Protein AF-A0AAU9PIZ3-F1 (afdb_monomer)

Structure (mmCIF, N/CA/C/O backbone):
data_AF-A0AAU9PIZ3-F1
#
_entry.id   AF-A0AAU9PIZ3-F1
#
loop_
_atom_site.group_PDB
_atom_site.id
_atom_site.type_symbol
_atom_site.label_atom_id
_atom_site.label_alt_id
_atom_site.label_comp_id
_atom_site.label_asym_id
_atom_site.label_entity_id
_atom_site.label_seq_id
_atom_site.pdbx_PDB_ins_code
_atom_site.Cartn_x
_atom_site.Cartn_y
_atom_site.Cartn_z
_atom_site.occupancy
_atom_site.B_iso_or_equiv
_atom_site.auth_seq_id
_atom_site.auth_comp_id
_atom_site.auth_asym_id
_atom_site.auth_atom_id
_atom_site.pdbx_PDB_model_num
ATOM 1 N N . MET A 1 1 ? 7.381 0.388 -14.724 1.00 92.25 1 MET A N 1
ATOM 2 C CA . MET A 1 1 ? 7.780 0.545 -13.305 1.00 92.25 1 MET A CA 1
ATOM 3 C C . MET A 1 1 ? 6.612 0.661 -12.328 1.00 92.25 1 MET A C 1
ATOM 5 O O . MET A 1 1 ? 6.721 0.088 -11.252 1.00 92.25 1 MET A O 1
ATOM 9 N N . MET A 1 2 ? 5.486 1.307 -12.677 1.00 90.25 2 MET A N 1
ATOM 10 C CA . MET A 1 2 ? 4.315 1.421 -11.779 1.00 90.25 2 MET A CA 1
ATOM 11 C C . MET A 1 2 ? 3.819 0.083 -11.201 1.00 90.25 2 MET A C 1
ATOM 13 O O . MET A 1 2 ? 3.435 0.040 -10.039 1.00 90.25 2 MET A O 1
ATOM 17 N N . GLY A 1 3 ? 3.897 -1.010 -11.970 1.00 87.44 3 GLY A N 1
ATOM 18 C CA . GLY A 1 3 ? 3.557 -2.354 -11.491 1.00 87.44 3 GLY A CA 1
ATOM 19 C C . GLY A 1 3 ? 4.343 -2.791 -10.251 1.00 87.44 3 GLY A C 1
ATOM 20 O O . GLY A 1 3 ? 3.759 -3.205 -9.257 1.00 87.44 3 GLY A O 1
ATOM 21 N N . VAL A 1 4 ? 5.670 -2.640 -10.276 1.00 88.50 4 VAL A N 1
ATOM 22 C CA . VAL A 1 4 ? 6.558 -3.094 -9.190 1.00 88.50 4 VAL A CA 1
ATOM 23 C C . VAL A 1 4 ? 6.389 -2.236 -7.939 1.00 88.50 4 VAL A C 1
ATOM 25 O O . VAL A 1 4 ? 6.161 -2.771 -6.856 1.00 88.50 4 VAL A O 1
ATOM 28 N N . ALA A 1 5 ? 6.441 -0.907 -8.093 1.00 88.62 5 ALA A N 1
ATOM 29 C CA . ALA A 1 5 ? 6.203 0.026 -6.989 1.00 88.62 5 ALA A CA 1
ATOM 30 C C . ALA A 1 5 ? 4.830 -0.217 -6.349 1.00 88.62 5 ALA A C 1
ATOM 32 O O . ALA A 1 5 ? 4.670 -0.165 -5.133 1.00 88.62 5 ALA A O 1
ATOM 33 N N . GLY A 1 6 ? 3.859 -0.553 -7.190 1.00 87.50 6 GLY A N 1
ATOM 34 C CA . GLY A 1 6 ? 2.531 -0.938 -6.791 1.00 87.50 6 GLY A CA 1
ATOM 35 C C . GLY A 1 6 ? 2.457 -2.182 -5.922 1.00 87.50 6 GLY A C 1
ATOM 36 O O . GLY A 1 6 ? 1.896 -2.121 -4.838 1.00 87.50 6 GLY A O 1
ATOM 37 N N . VAL A 1 7 ? 3.026 -3.303 -6.368 1.00 90.69 7 VAL A N 1
ATOM 38 C CA . VAL A 1 7 ? 2.988 -4.567 -5.610 1.00 90.69 7 VAL A CA 1
ATOM 39 C C . VAL A 1 7 ? 3.678 -4.419 -4.252 1.00 90.69 7 VAL A C 1
ATOM 41 O O . VAL A 1 7 ? 3.136 -4.860 -3.241 1.00 90.69 7 VAL A O 1
ATOM 44 N N . LEU A 1 8 ? 4.828 -3.740 -4.209 1.00 94.00 8 LEU A N 1
ATOM 45 C CA . LEU A 1 8 ? 5.525 -3.454 -2.952 1.00 94.00 8 LEU A CA 1
ATOM 46 C C . LEU A 1 8 ? 4.702 -2.529 -2.044 1.00 94.00 8 LEU A C 1
ATOM 48 O O . LEU A 1 8 ? 4.590 -2.782 -0.847 1.00 94.00 8 LEU A O 1
ATOM 52 N N . GLY A 1 9 ? 4.074 -1.495 -2.611 1.00 92.12 9 GLY A N 1
ATOM 53 C CA . GLY A 1 9 ? 3.185 -0.596 -1.875 1.00 92.12 9 GLY A CA 1
ATOM 54 C C . GLY A 1 9 ? 1.951 -1.301 -1.306 1.00 92.12 9 GLY A C 1
ATOM 55 O O . GLY A 1 9 ? 1.549 -1.015 -0.184 1.00 92.12 9 GLY A O 1
ATOM 56 N N . VAL A 1 10 ? 1.375 -2.258 -2.035 1.00 92.44 10 VAL A N 1
ATOM 57 C CA . VAL A 1 10 ? 0.245 -3.080 -1.571 1.00 92.44 10 VAL A CA 1
ATOM 58 C C . VAL A 1 10 ? 0.650 -3.952 -0.390 1.00 92.44 10 VAL A C 1
ATOM 60 O O . VAL A 1 10 ? -0.054 -3.966 0.617 1.00 92.44 10 VAL A O 1
ATOM 63 N N . ALA A 1 11 ? 1.781 -4.655 -0.498 1.00 94.25 11 ALA A N 1
ATOM 64 C CA . ALA A 1 11 ? 2.292 -5.486 0.588 1.00 94.25 11 ALA A CA 1
ATOM 65 C C . ALA A 1 11 ? 2.523 -4.652 1.857 1.00 94.25 11 ALA A C 1
ATOM 67 O O . ALA A 1 11 ? 2.071 -5.031 2.934 1.00 94.25 11 ALA A O 1
ATOM 68 N N . LEU A 1 12 ? 3.130 -3.472 1.702 1.00 94.38 12 LEU A N 1
ATOM 69 C CA . LEU A 1 12 ? 3.347 -2.529 2.795 1.00 94.38 12 LEU A CA 1
ATOM 70 C C . LEU A 1 12 ? 2.029 -2.051 3.428 1.00 94.38 12 LEU A C 1
ATOM 72 O O . LEU A 1 12 ? 1.920 -2.001 4.648 1.00 94.38 12 LEU A O 1
ATOM 76 N N . LEU A 1 13 ? 1.022 -1.705 2.619 1.00 93.62 13 LEU A N 1
ATOM 77 C CA . LEU A 1 13 ? -0.276 -1.242 3.120 1.00 93.62 13 LEU A CA 1
ATOM 78 C C . LEU A 1 13 ? -1.024 -2.326 3.899 1.00 93.62 13 LEU A C 1
ATOM 80 O O . LEU A 1 13 ? -1.638 -2.010 4.917 1.00 93.62 13 LEU A O 1
ATOM 84 N N . PHE A 1 14 ? -0.983 -3.580 3.441 1.00 94.00 14 PHE A N 1
ATOM 85 C CA . PHE A 1 14 ? -1.618 -4.691 4.151 1.00 94.00 14 PHE A CA 1
ATOM 86 C C . PHE A 1 14 ? -0.946 -4.974 5.491 1.00 94.00 14 PHE A C 1
ATOM 88 O O . PHE A 1 14 ? -1.644 -5.088 6.497 1.00 94.00 14 PHE A O 1
ATOM 95 N N . ASP A 1 15 ? 0.385 -5.032 5.504 1.00 96.50 15 ASP A N 1
ATOM 96 C CA . ASP A 1 15 ? 1.162 -5.289 6.715 1.00 96.50 15 ASP A CA 1
ATOM 97 C C . ASP A 1 15 ? 0.947 -4.184 7.759 1.00 96.50 15 ASP A C 1
ATOM 99 O O . ASP A 1 15 ? 0.542 -4.447 8.891 1.00 96.50 15 ASP A O 1
ATOM 103 N N . ILE A 1 16 ? 1.079 -2.918 7.343 1.00 96.31 16 ILE A N 1
ATOM 104 C CA . ILE A 1 16 ? 0.857 -1.768 8.223 1.00 96.31 16 ILE A CA 1
ATOM 105 C C . ILE A 1 16 ? -0.583 -1.736 8.737 1.00 96.31 16 ILE A C 1
ATOM 107 O O . ILE A 1 16 ? -0.801 -1.492 9.923 1.00 96.31 16 ILE A O 1
ATOM 111 N N . HIS A 1 17 ? -1.581 -1.955 7.876 1.00 97.00 17 HIS A N 1
ATOM 112 C CA . HIS A 1 17 ? -2.971 -1.901 8.316 1.00 97.00 17 HIS A CA 1
ATOM 113 C C . HIS A 1 17 ? -3.282 -2.989 9.349 1.00 97.00 17 HIS A C 1
ATOM 115 O O . HIS A 1 17 ? -3.859 -2.663 10.388 1.00 97.00 17 HIS A O 1
ATOM 121 N N . GLY A 1 18 ? -2.866 -4.234 9.093 1.00 96.12 18 GLY A N 1
ATOM 122 C CA . GLY A 1 18 ? -3.041 -5.344 10.031 1.00 96.12 18 GLY A CA 1
ATOM 123 C C . GLY A 1 18 ? -2.360 -5.065 11.369 1.00 96.12 18 GLY A C 1
ATOM 124 O O . GLY A 1 18 ? -3.015 -5.089 12.410 1.00 96.12 18 GLY A O 1
ATOM 125 N N . ALA A 1 19 ? -1.086 -4.664 11.331 1.00 97.12 19 ALA A N 1
AT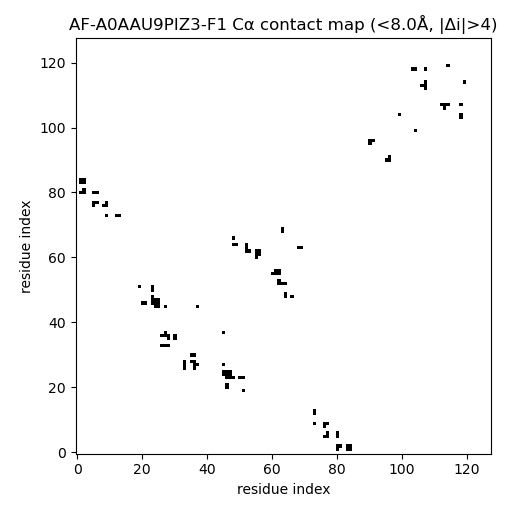OM 126 C CA . ALA A 1 19 ? -0.320 -4.349 12.531 1.00 97.12 19 ALA A CA 1
ATOM 127 C C . ALA A 1 19 ? -0.950 -3.213 13.353 1.00 97.12 19 ALA A C 1
ATOM 129 O O . ALA A 1 19 ? -0.995 -3.291 14.579 1.00 97.12 19 ALA A O 1
ATOM 130 N N . ILE A 1 20 ? -1.472 -2.160 12.715 1.00 96.19 20 ILE A N 1
ATOM 131 C CA . ILE A 1 20 ? -2.136 -1.065 13.437 1.00 96.19 20 ILE A CA 1
ATOM 132 C C . ILE A 1 20 ? -3.388 -1.554 14.155 1.00 96.19 20 ILE A C 1
ATOM 134 O O . ILE A 1 20 ? -3.598 -1.183 15.309 1.00 96.19 20 ILE A O 1
ATOM 138 N N . VAL A 1 21 ? -4.230 -2.336 13.474 1.00 97.50 21 VAL A N 1
ATOM 139 C CA . VAL A 1 21 ? -5.477 -2.834 14.064 1.00 97.50 21 VAL A CA 1
ATOM 140 C C . VAL A 1 21 ? -5.158 -3.661 15.305 1.00 97.50 21 VAL A C 1
ATOM 142 O O . VAL A 1 21 ? -5.692 -3.367 16.370 1.00 97.50 21 VAL A O 1
ATOM 145 N N . GLU A 1 22 ? -4.217 -4.601 15.202 1.00 97.69 22 GLU A N 1
ATOM 146 C CA . GLU A 1 22 ? -3.828 -5.477 16.314 1.00 97.69 22 GLU A CA 1
ATOM 147 C C . GLU A 1 22 ? -3.168 -4.724 17.481 1.00 97.69 22 GLU A C 1
ATOM 149 O O . GLU A 1 22 ? -3.372 -5.080 18.638 1.00 97.69 22 GLU A O 1
ATOM 154 N N . ASN A 1 23 ? -2.426 -3.646 17.210 1.00 97.44 23 ASN A N 1
ATOM 155 C CA . ASN A 1 23 ? -1.732 -2.864 18.244 1.00 97.44 23 ASN A CA 1
ATOM 156 C C . ASN A 1 23 ? -2.553 -1.687 18.795 1.00 97.44 23 ASN A C 1
ATOM 158 O O . ASN A 1 23 ? -2.055 -0.912 19.613 1.00 97.44 23 ASN A O 1
ATOM 162 N N . THR A 1 24 ? -3.798 -1.517 18.349 1.00 97.38 24 THR A N 1
ATOM 163 C CA . THR A 1 24 ? -4.708 -0.480 18.865 1.00 97.38 24 THR A CA 1
ATOM 164 C C . THR A 1 24 ? -6.057 -1.041 19.298 1.00 97.38 24 THR A C 1
ATOM 166 O O . THR A 1 24 ? -7.021 -0.279 19.410 1.00 97.38 24 THR A O 1
ATOM 169 N N . LEU A 1 25 ? -6.119 -2.353 19.553 1.00 97.81 25 LEU A N 1
ATOM 170 C CA . LEU A 1 25 ? -7.292 -3.025 20.103 1.00 97.81 25 LEU A CA 1
ATOM 171 C C . LEU A 1 25 ? -7.702 -2.416 21.447 1.00 97.81 25 LEU A C 1
ATOM 173 O O . LEU A 1 25 ? -6.856 -2.006 22.246 1.00 97.81 25 LEU A O 1
ATOM 177 N N . PHE A 1 26 ? -9.008 -2.375 21.689 1.00 97.56 26 PHE A N 1
ATOM 178 C CA . PHE A 1 26 ? -9.529 -2.174 23.033 1.00 97.56 26 PHE A CA 1
ATOM 179 C C . PHE A 1 26 ? -9.391 -3.462 23.853 1.00 97.56 26 PHE A C 1
ATOM 181 O O . PHE A 1 26 ? -9.334 -4.570 23.316 1.00 97.56 26 PHE A O 1
ATOM 188 N N . GLU A 1 27 ? -9.300 -3.308 25.171 1.00 95.88 27 GLU A N 1
ATOM 189 C CA . GLU A 1 27 ? -9.301 -4.435 26.101 1.00 95.88 27 GLU A CA 1
ATOM 190 C C . GLU A 1 27 ? -10.753 -4.847 26.383 1.00 95.88 27 GLU A C 1
ATOM 192 O O . GLU A 1 27 ? -11.371 -4.380 27.337 1.00 95.88 27 GLU A O 1
ATOM 197 N N . ASP A 1 28 ? -11.303 -5.696 25.510 1.00 94.19 28 ASP A N 1
ATOM 198 C CA . ASP A 1 28 ? -12.712 -6.127 25.545 1.00 94.19 28 ASP A CA 1
ATOM 199 C C . ASP A 1 28 ? -12.919 -7.479 26.278 1.00 94.19 28 ASP A C 1
ATOM 201 O O . ASP A 1 28 ? -14.007 -8.060 26.257 1.00 94.19 28 ASP A O 1
ATOM 205 N N . GLY A 1 29 ? -11.882 -8.015 26.935 1.00 93.94 29 GLY A N 1
ATOM 206 C CA . GLY A 1 29 ? -11.956 -9.242 27.736 1.00 93.94 29 GLY A CA 1
ATOM 207 C C . GLY A 1 29 ? -10.691 -9.517 28.556 1.00 93.94 29 GLY A C 1
ATOM 208 O O . GLY A 1 29 ? -9.631 -8.977 28.269 1.00 93.94 29 GLY A O 1
ATOM 209 N N . ASP A 1 30 ? -10.791 -10.409 29.547 1.00 94.12 30 ASP A N 1
ATOM 210 C CA . ASP A 1 30 ? -9.730 -10.650 30.551 1.00 94.12 30 ASP A CA 1
ATOM 211 C C . ASP A 1 30 ? -8.614 -11.614 30.089 1.00 94.12 30 ASP A C 1
ATOM 213 O O . ASP A 1 30 ? -7.699 -11.964 30.842 1.00 94.12 30 ASP A O 1
ATOM 217 N N . GLY A 1 31 ? -8.719 -12.142 28.868 1.00 93.06 31 GLY A N 1
ATOM 218 C CA . GLY A 1 31 ? -7.783 -13.127 28.335 1.00 93.06 31 GLY A CA 1
ATOM 219 C C . GLY A 1 31 ? -6.516 -12.480 27.780 1.00 93.06 31 GLY A C 1
ATOM 220 O O . GLY A 1 31 ? -6.585 -11.532 27.010 1.00 93.06 31 GLY A O 1
ATOM 221 N N . ALA A 1 32 ? -5.348 -13.073 28.054 1.00 92.56 32 ALA A N 1
ATOM 222 C CA . ALA A 1 32 ? -4.096 -12.663 27.402 1.00 92.56 32 ALA A CA 1
ATOM 223 C C . ALA 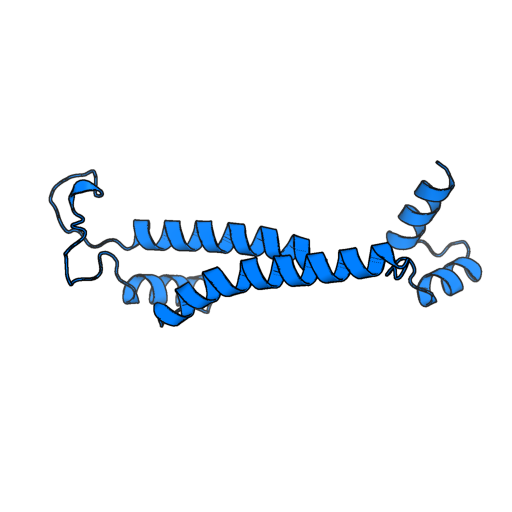A 1 32 ? -4.123 -12.862 25.870 1.00 92.56 32 ALA A C 1
ATOM 225 O O . ALA A 1 32 ? -3.379 -12.214 25.140 1.00 92.56 32 ALA A O 1
ATOM 226 N N . ASN A 1 33 ? -4.971 -13.776 25.385 1.00 93.88 33 ASN A N 1
ATOM 227 C CA . ASN A 1 33 ? -5.312 -13.890 23.974 1.00 93.88 33 ASN A CA 1
ATOM 228 C C . ASN A 1 33 ? -6.544 -13.024 23.677 1.00 93.88 33 ASN A C 1
ATOM 230 O O . ASN A 1 33 ? -7.644 -13.334 24.138 1.00 93.88 33 ASN A O 1
ATOM 234 N N . THR A 1 34 ? -6.358 -11.998 22.851 1.00 95.50 34 THR A N 1
ATOM 235 C CA . THR A 1 34 ? -7.382 -11.003 22.518 1.00 95.50 34 THR A CA 1
ATOM 236 C C . THR A 1 34 ? -8.393 -11.477 21.469 1.00 95.50 34 THR A C 1
ATOM 238 O O . THR A 1 34 ? -9.466 -10.892 21.360 1.00 95.50 34 THR A O 1
ATOM 241 N N . PHE A 1 35 ? -8.135 -12.567 20.732 1.00 95.44 35 PHE A N 1
ATOM 242 C CA . PHE A 1 35 ? -9.038 -13.032 19.664 1.00 95.44 35 PHE A CA 1
ATOM 243 C C . PHE A 1 35 ? -10.425 -13.456 20.172 1.00 95.44 35 PHE A C 1
ATOM 245 O O . PHE A 1 35 ? -11.407 -13.345 19.442 1.00 95.44 35 PHE A O 1
ATOM 252 N N . CYS A 1 36 ? -10.523 -13.931 21.417 1.00 94.56 36 CYS A N 1
ATOM 253 C CA . CYS A 1 36 ? -11.796 -14.343 22.018 1.00 94.56 36 CYS A CA 1
ATOM 254 C C . CYS A 1 36 ? -12.660 -13.163 22.493 1.00 94.56 36 CYS A C 1
ATOM 256 O O . CYS A 1 36 ? -13.819 -13.377 22.837 1.00 94.56 36 CYS A O 1
ATOM 258 N N . ALA A 1 37 ? -12.105 -11.949 22.537 1.00 95.75 37 ALA A N 1
ATOM 259 C CA . ALA A 1 37 ? -12.808 -10.750 22.988 1.00 95.75 37 ALA A CA 1
ATOM 260 C C . ALA A 1 37 ? -13.643 -10.086 21.874 1.00 95.75 37 ALA A C 1
ATOM 262 O O . ALA A 1 37 ? -14.400 -9.160 22.139 1.00 95.75 37 ALA A O 1
ATOM 263 N N . PHE A 1 38 ? -13.542 -10.569 20.630 1.00 97.19 38 PHE A N 1
ATOM 264 C CA . PHE A 1 38 ? -14.297 -10.040 19.497 1.00 97.19 38 PHE A CA 1
ATOM 265 C C . PHE A 1 38 ? -15.612 -10.794 19.268 1.00 97.19 38 PHE A C 1
ATOM 267 O O . PHE A 1 38 ? -15.641 -12.026 19.207 1.00 97.19 38 PHE A O 1
ATOM 274 N N . ASN A 1 39 ? -16.696 -10.052 19.029 1.00 97.00 39 ASN A N 1
ATOM 275 C CA . ASN A 1 39 ? -17.975 -10.604 18.593 1.00 97.00 39 ASN A CA 1
ATOM 276 C C . ASN A 1 39 ? -18.370 -10.062 17.201 1.00 97.00 39 ASN A C 1
ATOM 278 O O . ASN A 1 39 ? -18.523 -8.851 17.046 1.00 97.00 39 ASN A O 1
ATOM 282 N N . PRO A 1 40 ? -18.652 -10.923 16.199 1.00 97.50 40 PRO A N 1
ATOM 283 C CA . PRO A 1 40 ? -19.073 -10.490 14.862 1.00 97.50 40 PRO A CA 1
ATOM 284 C C . PRO A 1 40 ? -20.311 -9.583 14.808 1.00 97.50 40 PRO A C 1
ATOM 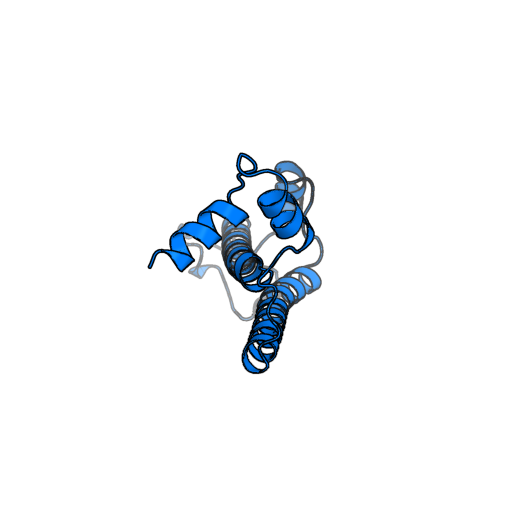286 O O . PRO A 1 40 ? -20.497 -8.878 13.818 1.00 97.50 40 PRO A O 1
ATOM 289 N N . THR A 1 41 ? -21.178 -9.612 15.826 1.00 97.69 41 THR A N 1
ATOM 290 C CA . THR A 1 41 ? -22.401 -8.793 15.877 1.00 97.69 41 THR A CA 1
ATOM 291 C C . THR A 1 41 ? -22.282 -7.566 16.781 1.00 97.69 41 THR A C 1
ATOM 293 O O . THR A 1 41 ? -23.296 -6.917 17.041 1.00 97.69 41 THR A O 1
ATOM 296 N N . GLN A 1 42 ? -21.093 -7.252 17.308 1.00 97.81 42 GLN A N 1
ATOM 297 C CA . GLN A 1 42 ? -20.908 -6.066 18.146 1.00 97.81 42 GLN A CA 1
ATOM 298 C C . GLN A 1 42 ? -21.095 -4.775 17.334 1.00 97.81 42 GLN A C 1
ATOM 300 O O . GLN A 1 42 ? -20.727 -4.701 16.162 1.00 97.81 42 GLN A O 1
ATOM 305 N N . ALA A 1 43 ? -21.679 -3.750 17.959 1.00 97.50 43 ALA A N 1
ATOM 306 C CA . ALA A 1 43 ? -21.877 -2.445 17.323 1.00 97.50 43 ALA A CA 1
ATOM 307 C C . ALA A 1 43 ? -20.621 -1.558 17.390 1.00 97.50 43 ALA A C 1
ATOM 309 O O . ALA A 1 43 ? -20.455 -0.648 16.578 1.00 97.50 43 ALA A O 1
ATOM 310 N N . GLU A 1 44 ? -19.762 -1.812 18.375 1.00 97.06 44 GLU A N 1
ATOM 311 C CA . GLU A 1 44 ? -18.587 -1.008 18.693 1.00 97.06 44 GLU A CA 1
ATOM 312 C C . GLU A 1 44 ? -17.373 -1.414 17.851 1.00 97.06 44 GLU A C 1
ATOM 314 O O . GLU A 1 44 ? -17.205 -2.563 17.431 1.00 97.06 44 GLU A O 1
ATOM 319 N N . GLU A 1 45 ? -16.497 -0.448 17.593 1.00 95.88 45 GLU A N 1
ATOM 320 C CA . GLU A 1 45 ? -15.230 -0.712 16.924 1.00 95.88 45 GLU A CA 1
ATOM 321 C C . GLU A 1 45 ? -14.249 -1.419 17.865 1.00 95.88 45 GLU A C 1
ATOM 323 O O . GLU A 1 45 ? -14.022 -0.961 18.972 1.00 95.88 45 GLU A O 1
ATOM 328 N N . THR A 1 46 ? -13.619 -2.501 17.399 1.00 97.38 46 THR A N 1
ATOM 329 C CA . THR A 1 46 ? -12.670 -3.298 18.206 1.00 97.38 46 THR A CA 1
ATOM 330 C C . THR A 1 46 ? -11.307 -2.621 18.421 1.00 97.38 46 THR A C 1
ATOM 332 O O . THR A 1 46 ? -10.512 -3.074 19.235 1.00 97.38 46 THR A O 1
ATOM 335 N N . TYR A 1 47 ? -11.014 -1.538 17.692 1.00 97.94 47 TYR A N 1
ATOM 336 C CA . TYR A 1 47 ? -9.740 -0.819 17.766 1.00 97.94 47 TYR A CA 1
ATOM 337 C C . TYR A 1 47 ? -9.935 0.702 17.712 1.00 97.94 47 TYR A C 1
ATOM 339 O O . TYR A 1 47 ? -10.827 1.209 17.017 1.00 97.94 47 TYR A O 1
ATOM 347 N N . SER A 1 48 ? -9.047 1.436 18.386 1.00 97.81 48 SER A N 1
ATOM 348 C CA . SER A 1 48 ? -9.083 2.896 18.490 1.00 97.81 48 SER A CA 1
ATOM 349 C C . SER A 1 48 ? -8.483 3.583 17.263 1.00 97.81 48 SER A C 1
ATOM 351 O O . SER A 1 48 ? -7.262 3.701 17.103 1.00 97.81 48 SER A O 1
ATOM 353 N N . MET A 1 49 ? -9.350 4.155 16.422 1.00 96.81 49 MET A N 1
ATOM 354 C CA . MET A 1 49 ? -8.914 4.962 15.274 1.00 96.81 49 MET A CA 1
ATOM 355 C C . MET A 1 49 ? -8.173 6.233 15.699 1.00 96.81 49 MET A C 1
ATOM 357 O O . MET A 1 49 ? -7.259 6.683 15.011 1.00 96.81 49 MET A O 1
ATOM 361 N N . VAL A 1 50 ? -8.566 6.824 16.828 1.00 97.94 50 VAL A N 1
ATOM 362 C CA . VAL A 1 50 ? -7.962 8.059 17.341 1.00 97.94 50 VAL A CA 1
ATOM 363 C C . VAL A 1 50 ? -6.523 7.802 17.788 1.00 97.94 50 VAL A C 1
ATOM 365 O O . VAL A 1 50 ? -5.625 8.570 17.435 1.00 97.94 50 VAL A O 1
ATOM 368 N N . THR A 1 51 ? -6.285 6.701 18.506 1.00 97.88 51 THR A N 1
ATOM 369 C CA . THR A 1 51 ? -4.939 6.300 18.942 1.00 97.88 51 THR A CA 1
ATOM 370 C C . THR A 1 51 ? -4.058 5.978 17.739 1.00 97.88 51 THR A C 1
ATOM 372 O O . THR A 1 51 ? -2.955 6.516 17.631 1.00 97.88 51 THR A O 1
ATOM 375 N N . ALA A 1 52 ? -4.571 5.185 16.792 1.00 97.56 52 ALA A N 1
ATOM 376 C CA . ALA A 1 52 ? -3.880 4.868 15.545 1.00 97.56 52 ALA A CA 1
ATOM 377 C C . ALA A 1 52 ? -3.500 6.131 14.752 1.00 97.56 52 ALA A C 1
ATOM 379 O O . ALA A 1 52 ? -2.359 6.277 14.308 1.00 97.56 52 ALA A O 1
ATOM 380 N N . ASN A 1 53 ? -4.439 7.073 14.606 1.00 98.00 53 ASN A N 1
ATOM 381 C CA . ASN A 1 53 ? -4.213 8.321 13.885 1.00 98.00 53 ASN A CA 1
ATOM 382 C C . ASN A 1 53 ? -3.125 9.172 14.547 1.00 98.00 53 ASN A C 1
ATOM 384 O O . ASN A 1 53 ? -2.229 9.667 13.862 1.00 98.00 53 ASN A O 1
ATOM 388 N N . ARG A 1 54 ? -3.179 9.325 15.874 1.00 97.94 54 ARG A N 1
ATOM 389 C CA . ARG A 1 54 ? -2.182 10.099 16.615 1.00 97.94 54 ARG A CA 1
ATO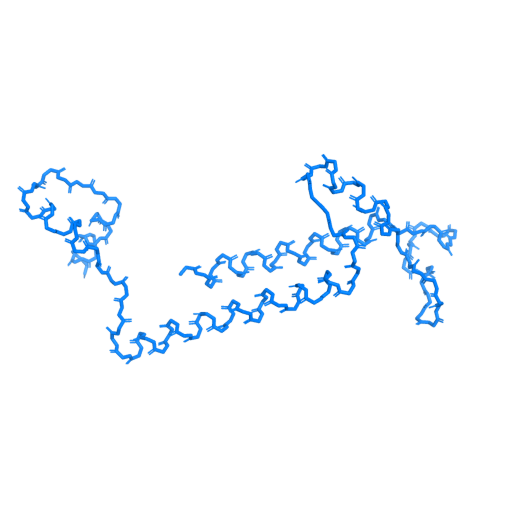M 390 C C . ARG A 1 54 ? -0.790 9.486 16.482 1.00 97.94 54 ARG A C 1
ATOM 392 O O . ARG A 1 54 ? 0.146 10.220 16.178 1.00 97.94 54 ARG A O 1
ATOM 399 N N . PHE A 1 55 ? -0.672 8.170 16.661 1.00 97.88 55 PHE A N 1
ATOM 400 C CA . PHE A 1 55 ? 0.593 7.448 16.517 1.00 97.88 55 PHE A CA 1
ATOM 401 C C . PHE A 1 55 ? 1.229 7.704 15.144 1.00 97.88 55 PHE A C 1
ATOM 403 O O . PHE A 1 55 ? 2.362 8.175 15.061 1.00 97.88 55 PHE A O 1
ATOM 410 N N . TRP A 1 56 ? 0.476 7.501 14.061 1.00 97.38 56 TRP A N 1
ATOM 411 C CA . TRP A 1 56 ? 0.994 7.700 12.704 1.00 97.38 56 TRP A CA 1
ATOM 412 C C . TRP A 1 56 ? 1.265 9.160 12.359 1.00 97.38 56 TRP A C 1
ATOM 414 O O . TRP A 1 56 ? 2.269 9.458 11.716 1.00 97.38 56 TRP A O 1
ATOM 424 N N . SER A 1 57 ? 0.435 10.084 12.843 1.00 97.75 57 SER A N 1
ATOM 425 C CA . SER A 1 57 ? 0.671 11.516 12.640 1.00 97.75 57 SER A CA 1
ATOM 426 C C . SER A 1 57 ? 1.977 11.966 13.299 1.00 97.75 57 SER A C 1
ATOM 428 O O . SER A 1 57 ? 2.655 12.840 12.773 1.00 97.75 57 SER A O 1
ATOM 430 N N . GLN A 1 58 ? 2.358 11.359 14.427 1.00 98.00 58 GLN A N 1
ATOM 431 C CA . GLN A 1 58 ? 3.617 11.652 15.114 1.00 98.00 58 GLN A CA 1
ATOM 432 C C . GLN A 1 58 ? 4.826 10.974 14.456 1.00 98.00 58 GLN A C 1
ATOM 434 O O . GLN A 1 58 ? 5.869 11.606 14.324 1.00 98.00 58 GLN A O 1
ATOM 439 N N . ILE A 1 59 ? 4.696 9.708 14.046 1.00 97.31 59 ILE A N 1
ATOM 440 C CA . ILE A 1 59 ? 5.803 8.920 13.479 1.00 97.31 59 ILE A CA 1
ATOM 441 C C . ILE A 1 59 ? 6.094 9.307 12.022 1.00 97.31 59 ILE A C 1
ATOM 443 O O . ILE A 1 59 ? 7.250 9.436 11.633 1.00 97.31 59 ILE A O 1
ATOM 447 N N . PHE A 1 60 ? 5.051 9.480 11.210 1.00 96.38 60 PHE A N 1
ATOM 448 C CA . PHE A 1 60 ? 5.148 9.607 9.751 1.00 96.38 60 PHE A CA 1
ATOM 449 C C . PHE A 1 60 ? 4.637 10.958 9.226 1.00 96.38 60 PHE A C 1
ATOM 451 O O . PHE A 1 60 ? 4.628 11.194 8.020 1.00 96.38 60 PHE A O 1
ATOM 458 N N . GLY A 1 61 ? 4.182 11.851 10.115 1.00 97.62 61 GLY A N 1
ATOM 459 C CA . GLY A 1 61 ? 3.676 13.188 9.775 1.00 97.62 61 GLY A CA 1
ATOM 460 C C . GLY A 1 61 ? 2.271 13.216 9.161 1.00 97.62 61 GLY A C 1
ATOM 461 O O . GLY A 1 61 ? 1.678 14.285 9.031 1.00 97.62 61 GLY A O 1
ATOM 462 N N . VAL A 1 62 ? 1.715 12.059 8.797 1.00 96.38 62 VAL A N 1
ATOM 463 C CA . VAL A 1 62 ? 0.388 11.908 8.193 1.00 96.38 62 VAL A CA 1
ATOM 464 C C . VAL A 1 62 ? -0.260 10.616 8.676 1.00 96.38 62 VAL A C 1
ATOM 466 O O . VAL A 1 62 ? 0.415 9.615 8.910 1.00 96.38 62 VAL A O 1
ATOM 469 N N . ALA A 1 63 ? -1.584 10.624 8.806 1.00 96.94 63 ALA A N 1
ATOM 470 C CA . ALA A 1 63 ? -2.349 9.437 9.142 1.00 96.94 63 ALA A CA 1
ATOM 471 C C . ALA A 1 63 ? -3.739 9.466 8.510 1.00 96.94 63 ALA A C 1
ATOM 473 O O . ALA A 1 63 ? -4.324 10.525 8.273 1.00 96.94 63 ALA A O 1
ATOM 474 N N . PHE A 1 64 ? -4.309 8.281 8.301 1.00 96.38 64 PHE A N 1
ATOM 475 C CA . PHE A 1 64 ? -5.717 8.158 7.954 1.00 96.38 64 PHE A CA 1
ATOM 476 C C . PHE A 1 64 ? -6.587 8.582 9.139 1.00 96.38 64 PHE A C 1
ATOM 478 O O . PHE A 1 64 ? -6.320 8.204 10.276 1.00 96.38 64 PHE A O 1
ATOM 485 N N . SER A 1 65 ? -7.641 9.350 8.876 1.00 96.44 65 SER A N 1
ATOM 486 C CA . SER A 1 65 ? -8.646 9.762 9.871 1.00 96.44 65 SER A CA 1
ATOM 487 C C . SER A 1 65 ? -10.049 9.233 9.554 1.00 96.44 65 SER A C 1
ATOM 489 O O . SER A 1 65 ? -10.921 9.222 10.416 1.00 96.44 65 SER A O 1
ATOM 491 N N . ASN A 1 66 ? -10.269 8.747 8.328 1.00 97.56 66 ASN A N 1
ATOM 492 C CA . ASN A 1 66 ? -11.540 8.200 7.869 1.00 97.56 66 ASN A CA 1
ATOM 493 C C . ASN A 1 66 ? -11.372 6.724 7.476 1.00 97.56 66 ASN A C 1
ATOM 495 O O . ASN A 1 66 ? -10.681 6.410 6.505 1.00 97.56 66 ASN A O 1
ATOM 499 N N . LYS A 1 67 ? -12.045 5.823 8.206 1.00 96.38 67 LYS A N 1
ATOM 500 C CA . LYS A 1 67 ? -11.982 4.370 7.971 1.00 96.38 67 LYS A CA 1
ATOM 501 C C . LYS A 1 67 ? -12.487 3.971 6.584 1.00 96.38 67 LYS A C 1
ATOM 503 O O . LYS A 1 67 ? -11.922 3.071 5.973 1.00 96.38 67 LYS A O 1
ATOM 508 N N . ARG A 1 68 ? -13.515 4.639 6.051 1.00 97.56 68 ARG A N 1
ATOM 509 C CA . ARG A 1 68 ? -14.049 4.326 4.713 1.00 97.56 68 ARG A CA 1
ATOM 510 C C . ARG A 1 68 ? -13.042 4.679 3.623 1.00 97.56 68 ARG A C 1
ATOM 512 O O . ARG A 1 68 ? -12.839 3.891 2.707 1.00 97.56 68 ARG A O 1
ATOM 519 N N . TRP A 1 69 ? -12.385 5.832 3.756 1.00 97.50 69 TRP A N 1
ATOM 520 C CA . TRP A 1 69 ? -11.322 6.239 2.836 1.00 97.50 69 TRP A CA 1
ATOM 521 C C . TRP A 1 69 ? -10.119 5.294 2.900 1.00 97.50 69 TRP A C 1
ATOM 523 O O . TRP A 1 69 ? -9.635 4.873 1.855 1.00 97.50 69 TRP A O 1
ATOM 533 N N . LEU A 1 70 ? -9.689 4.905 4.107 1.00 96.44 70 LEU A N 1
ATOM 534 C CA . LEU A 1 70 ? -8.625 3.917 4.310 1.00 96.44 70 LEU A CA 1
ATOM 535 C C . LEU A 1 70 ? -8.903 2.626 3.521 1.00 96.44 70 LEU A C 1
ATOM 537 O O . LEU A 1 70 ? -8.078 2.207 2.717 1.00 96.44 70 LEU A O 1
ATOM 541 N N . HIS A 1 71 ? -10.075 2.015 3.710 1.00 96.38 71 HIS A N 1
ATOM 542 C CA . HIS A 1 71 ? -10.401 0.741 3.061 1.00 96.38 71 HIS A CA 1
ATOM 543 C C . HIS A 1 71 ? -10.590 0.886 1.548 1.00 96.38 71 HIS A C 1
ATOM 545 O O . HIS A 1 71 ? -10.165 0.018 0.788 1.00 96.38 71 HIS A O 1
ATOM 551 N N . PHE A 1 72 ? -11.168 2.002 1.091 1.00 96.75 72 PHE A N 1
ATOM 552 C CA . PHE A 1 72 ? -11.197 2.315 -0.336 1.00 96.75 72 PHE A CA 1
ATOM 553 C C . PHE A 1 72 ? -9.780 2.406 -0.914 1.00 96.75 72 PHE A C 1
ATOM 555 O O . PHE A 1 72 ? -9.525 1.866 -1.985 1.00 96.75 72 PHE A O 1
ATOM 562 N N . PHE A 1 73 ? -8.847 3.036 -0.199 1.00 95.19 73 PHE A N 1
ATOM 563 C CA . PHE A 1 73 ? -7.462 3.167 -0.634 1.00 95.19 73 PHE A CA 1
ATOM 564 C C . PHE A 1 73 ? -6.745 1.810 -0.703 1.00 95.19 73 PHE A C 1
ATOM 566 O O . PHE A 1 73 ? -6.068 1.531 -1.692 1.00 95.19 73 PHE A O 1
ATOM 573 N N . ILE A 1 74 ? -6.969 0.934 0.285 1.00 95.12 74 ILE A N 1
ATOM 574 C CA . ILE A 1 74 ? -6.453 -0.447 0.292 1.00 95.12 74 ILE A CA 1
ATOM 575 C C . ILE A 1 74 ? -6.938 -1.236 -0.933 1.00 95.12 74 ILE A C 1
ATOM 577 O O . ILE A 1 74 ? -6.180 -2.035 -1.469 1.00 95.12 74 ILE A O 1
ATOM 581 N N . LEU A 1 75 ? -8.160 -0.999 -1.421 1.00 94.50 75 LEU A N 1
ATOM 582 C CA . LEU A 1 75 ? -8.647 -1.588 -2.675 1.00 94.50 75 LEU A CA 1
ATOM 583 C C . LEU A 1 75 ? -8.074 -0.885 -3.916 1.00 94.50 75 LEU A C 1
ATOM 585 O O . LEU A 1 75 ? -7.698 -1.530 -4.895 1.00 94.50 75 LEU A O 1
ATOM 589 N N . PHE A 1 76 ? -8.032 0.443 -3.898 1.00 94.50 76 PHE A N 1
ATOM 590 C CA . PHE A 1 76 ? -7.677 1.261 -5.053 1.00 94.50 76 PHE A CA 1
ATOM 591 C C . PHE A 1 76 ? -6.242 1.016 -5.525 1.00 94.50 76 PHE A C 1
ATOM 593 O O . PHE A 1 76 ? -6.005 0.889 -6.730 1.00 94.50 76 PHE A O 1
ATOM 600 N N . VAL A 1 77 ? -5.291 0.934 -4.592 1.00 93.25 77 VAL A N 1
ATOM 601 C CA . VAL A 1 77 ? -3.871 0.747 -4.910 1.00 93.25 77 VAL A CA 1
ATOM 602 C C . VAL A 1 77 ? -3.620 -0.559 -5.686 1.00 93.25 77 VAL A C 1
ATOM 604 O O . VAL A 1 77 ? -3.142 -0.461 -6.817 1.00 93.25 77 VAL A O 1
ATOM 607 N N . PRO A 1 78 ? -3.970 -1.766 -5.194 1.00 92.88 78 PRO A N 1
ATOM 608 C CA . PRO A 1 78 ? -3.705 -3.009 -5.923 1.00 92.88 78 PRO A CA 1
ATOM 609 C C . PRO A 1 78 ? -4.425 -3.073 -7.266 1.00 92.88 78 PRO A C 1
ATOM 611 O O . PRO A 1 78 ? -3.842 -3.516 -8.256 1.00 92.88 78 PRO A O 1
ATOM 614 N N . VAL A 1 79 ? -5.667 -2.588 -7.333 1.00 95.06 79 VAL A N 1
ATOM 615 C CA . VAL A 1 79 ? -6.433 -2.580 -8.582 1.00 95.06 79 VAL A CA 1
ATOM 616 C C . VAL A 1 79 ? -5.731 -1.711 -9.623 1.00 95.06 79 VAL A C 1
ATOM 618 O O . VAL A 1 79 ? -5.430 -2.185 -10.717 1.00 95.06 79 VAL A O 1
ATOM 621 N N . THR A 1 80 ? -5.394 -0.467 -9.280 1.00 94.69 80 THR A N 1
ATOM 622 C CA . THR A 1 80 ? -4.734 0.465 -10.211 1.00 94.69 80 THR A CA 1
ATOM 623 C C . THR A 1 80 ? -3.399 -0.086 -10.709 1.00 94.69 80 THR A C 1
ATOM 625 O O . THR A 1 80 ? -3.073 0.026 -11.888 1.00 94.69 80 THR A O 1
ATOM 628 N N . VAL A 1 81 ? -2.639 -0.741 -9.836 1.00 94.31 81 VAL A N 1
ATOM 629 C CA . VAL A 1 81 ? -1.334 -1.333 -10.155 1.00 94.31 81 VAL A CA 1
ATOM 630 C C . VAL A 1 81 ? -1.442 -2.448 -11.192 1.00 94.31 81 VAL A C 1
ATOM 632 O O . VAL A 1 81 ? -0.642 -2.496 -12.134 1.00 94.31 81 VAL A O 1
ATOM 635 N N . LEU A 1 82 ? -2.447 -3.316 -11.058 1.00 94.50 82 LEU A N 1
ATOM 636 C CA . LEU A 1 82 ? -2.717 -4.373 -12.030 1.00 94.50 82 LEU A CA 1
ATOM 637 C C . LEU A 1 82 ? -3.117 -3.785 -13.386 1.00 94.50 82 LEU A C 1
ATOM 639 O O . LEU A 1 82 ? -2.565 -4.188 -14.410 1.00 94.50 82 LEU A O 1
ATOM 643 N N . TRP A 1 83 ? -3.990 -2.773 -13.395 1.00 96.69 83 TRP A N 1
ATOM 644 C CA . TRP A 1 83 ? -4.383 -2.070 -14.620 1.00 96.69 83 TRP A CA 1
ATOM 645 C C . TRP A 1 83 ? -3.191 -1.429 -15.337 1.00 96.69 83 TRP A C 1
ATOM 647 O O . TRP A 1 83 ? -3.014 -1.630 -16.538 1.00 96.69 83 TRP A O 1
ATOM 657 N N . MET A 1 84 ? -2.328 -0.711 -14.614 1.00 96.19 84 MET A N 1
ATOM 658 C CA . MET A 1 84 ? -1.153 -0.063 -15.211 1.00 96.19 84 MET A CA 1
ATOM 659 C C . MET A 1 84 ? -0.148 -1.076 -15.769 1.00 96.19 84 MET A C 1
ATOM 661 O O . MET A 1 84 ? 0.481 -0.828 -16.799 1.00 96.19 84 MET A O 1
ATOM 665 N N . SER A 1 85 ? -0.008 -2.231 -15.118 1.00 95.19 85 SER A N 1
ATOM 666 C CA . SER A 1 85 ? 0.854 -3.316 -15.597 1.00 95.19 85 SER A CA 1
ATOM 667 C C . SER A 1 85 ? 0.291 -3.950 -16.870 1.00 95.19 85 SER A C 1
ATOM 669 O O . SER A 1 85 ? 1.029 -4.142 -17.835 1.00 95.19 85 SER A O 1
ATOM 671 N N . ALA A 1 86 ? -1.021 -4.202 -16.906 1.00 96.56 86 ALA A N 1
ATOM 672 C CA . ALA A 1 86 ? -1.704 -4.754 -18.071 1.00 96.56 86 ALA A CA 1
ATOM 673 C C . ALA A 1 86 ? -1.578 -3.842 -19.301 1.00 96.56 86 ALA A C 1
ATOM 675 O O . ALA 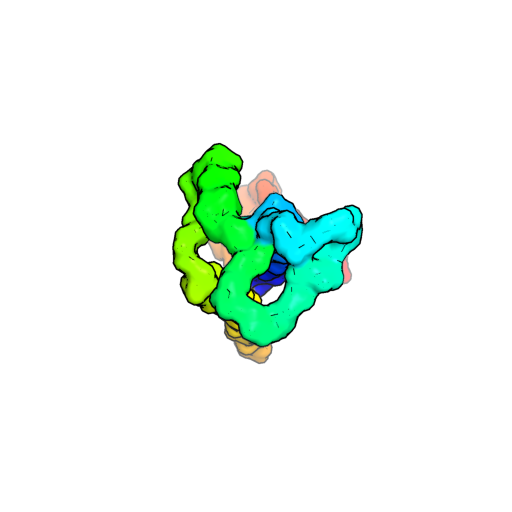A 1 86 ? -1.252 -4.325 -20.384 1.00 96.56 86 ALA A O 1
ATOM 676 N N . LEU A 1 87 ? -1.744 -2.524 -19.134 1.00 97.06 87 LEU A N 1
ATOM 677 C CA . LEU A 1 87 ? -1.545 -1.555 -20.220 1.00 97.06 87 LEU A CA 1
ATOM 678 C C . LEU A 1 87 ? -0.124 -1.614 -20.799 1.00 97.06 87 LEU A C 1
ATOM 680 O O . LEU A 1 87 ? 0.047 -1.582 -22.017 1.00 97.06 87 LEU A O 1
ATOM 684 N N . GLY A 1 88 ? 0.892 -1.761 -19.943 1.00 95.75 88 GLY A N 1
ATOM 685 C CA . GLY A 1 88 ? 2.273 -1.955 -20.387 1.00 95.75 88 GLY A CA 1
ATOM 686 C C . GLY A 1 88 ? 2.444 -3.220 -21.234 1.00 95.75 88 GLY A C 1
ATOM 687 O O . GLY A 1 88 ? 3.059 -3.164 -22.296 1.00 95.75 88 GLY A O 1
ATOM 688 N N . VAL A 1 89 ? 1.852 -4.343 -20.813 1.00 97.25 89 VAL A N 1
ATOM 689 C CA . VAL A 1 89 ? 1.904 -5.618 -21.554 1.00 97.25 89 VAL A CA 1
ATOM 690 C C . VAL A 1 89 ? 1.214 -5.514 -22.918 1.00 97.25 89 VAL A C 1
ATOM 692 O O . VAL A 1 89 ? 1.736 -6.034 -23.902 1.00 97.25 89 VAL A O 1
ATOM 695 N N . VAL A 1 90 ? 0.091 -4.796 -23.011 1.00 98.25 90 VAL A N 1
ATOM 696 C CA . VAL A 1 90 ? -0.577 -4.529 -24.298 1.00 98.25 90 VAL A CA 1
ATOM 697 C C . VAL A 1 90 ? 0.337 -3.742 -25.244 1.00 98.25 90 VAL A C 1
ATOM 699 O O . VAL A 1 90 ? 0.424 -4.079 -26.422 1.00 98.25 90 VAL A O 1
ATOM 702 N N . GLY A 1 91 ? 1.073 -2.744 -24.741 1.00 97.94 91 GLY A N 1
ATOM 703 C CA . GLY A 1 91 ? 2.082 -2.028 -25.531 1.00 97.94 91 GLY A CA 1
ATOM 704 C C . GLY A 1 91 ? 3.196 -2.950 -26.038 1.00 97.94 91 GLY A C 1
ATOM 705 O O . GLY A 1 91 ? 3.525 -2.930 -27.224 1.00 97.94 91 GLY A O 1
ATOM 706 N N . LEU A 1 92 ? 3.712 -3.830 -25.172 1.00 97.62 92 LEU A N 1
ATOM 707 C CA . LEU A 1 92 ? 4.732 -4.815 -25.548 1.00 97.62 92 LEU A CA 1
ATOM 708 C C . LEU A 1 92 ? 4.257 -5.757 -26.664 1.00 97.62 92 LEU A C 1
ATOM 710 O O . LEU A 1 92 ? 5.037 -6.050 -27.567 1.00 97.62 92 LEU A O 1
ATOM 714 N N . ALA A 1 93 ? 2.989 -6.181 -26.649 1.00 97.81 93 ALA A N 1
ATOM 715 C CA . ALA A 1 93 ? 2.412 -7.027 -27.699 1.00 97.81 93 ALA A CA 1
ATOM 716 C C . ALA A 1 93 ? 2.422 -6.358 -29.089 1.00 97.81 93 ALA A C 1
ATOM 718 O O . ALA A 1 93 ? 2.448 -7.045 -30.107 1.00 97.81 93 ALA A O 1
ATOM 719 N N . LEU A 1 94 ? 2.437 -5.022 -29.130 1.00 98.00 94 LEU A N 1
ATOM 720 C CA . LEU A 1 94 ? 2.521 -4.213 -30.348 1.00 98.00 94 LEU A CA 1
ATOM 721 C C . LEU A 1 94 ? 3.949 -3.719 -30.643 1.00 98.00 94 LEU A C 1
ATOM 723 O O . LEU A 1 94 ? 4.127 -2.844 -31.485 1.00 98.00 94 LEU A O 1
ATOM 727 N N . ASN A 1 95 ? 4.968 -4.239 -29.946 1.00 97.19 95 ASN A N 1
ATOM 728 C CA . ASN A 1 95 ? 6.351 -3.741 -29.968 1.00 97.19 95 ASN A CA 1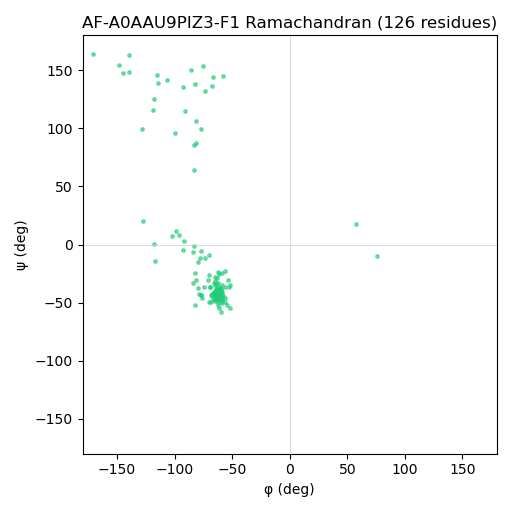
ATOM 729 C C . ASN A 1 95 ? 6.510 -2.260 -29.557 1.00 97.19 95 ASN A C 1
ATOM 731 O O . ASN A 1 95 ? 7.562 -1.664 -29.788 1.00 97.19 95 ASN A O 1
ATOM 735 N N . LEU A 1 96 ? 5.513 -1.667 -28.891 1.00 97.06 96 LEU A N 1
ATOM 736 C CA . LEU A 1 96 ? 5.589 -0.317 -28.329 1.00 97.06 96 LEU A CA 1
ATOM 737 C C . LEU A 1 96 ? 6.323 -0.370 -26.986 1.00 97.06 96 LEU A C 1
ATOM 739 O O . LEU A 1 96 ? 5.720 -0.536 -25.923 1.00 97.06 96 LEU A O 1
ATOM 743 N N . ARG A 1 97 ? 7.654 -0.275 -27.049 1.00 95.75 97 ARG A N 1
ATOM 744 C CA . ARG A 1 97 ? 8.553 -0.408 -25.897 1.00 95.75 97 ARG A CA 1
ATOM 745 C C . ARG A 1 97 ? 9.123 0.943 -25.482 1.00 95.75 97 ARG A C 1
ATOM 747 O O . ARG A 1 97 ? 9.537 1.730 -26.323 1.00 95.75 97 ARG A O 1
ATOM 754 N N . ALA A 1 98 ? 9.249 1.151 -24.175 1.00 93.12 98 ALA A N 1
ATOM 755 C CA . ALA A 1 98 ? 10.170 2.140 -23.618 1.00 93.12 98 ALA A CA 1
ATOM 756 C C . ALA A 1 98 ? 11.567 1.505 -23.524 1.00 93.12 98 ALA A C 1
ATOM 758 O O . ALA A 1 98 ? 12.028 1.190 -22.429 1.00 93.12 98 ALA A O 1
ATOM 759 N N . TYR A 1 99 ? 12.140 1.174 -24.686 1.00 92.00 99 TYR A N 1
ATOM 760 C CA . TYR A 1 99 ? 13.414 0.461 -24.785 1.00 92.00 99 TYR A CA 1
ATOM 761 C C . TYR A 1 99 ? 14.580 1.438 -24.651 1.00 92.00 99 TYR A C 1
ATOM 763 O O . TYR A 1 99 ? 15.386 1.262 -23.741 1.00 92.00 99 TYR A O 1
ATOM 771 N N . ASP A 1 100 ? 14.561 2.512 -25.453 1.00 92.69 100 ASP A N 1
ATOM 772 C CA . ASP A 1 100 ? 15.705 3.410 -25.561 1.00 92.69 100 ASP A CA 1
ATOM 773 C C . ASP A 1 100 ? 15.454 4.825 -25.056 1.00 92.69 100 ASP A C 1
ATOM 775 O O . ASP A 1 100 ? 14.376 5.407 -25.227 1.00 92.69 100 ASP A O 1
ATOM 779 N N . PHE A 1 101 ? 16.507 5.413 -24.493 1.00 95.25 101 PHE A N 1
ATOM 780 C CA . PHE A 1 101 ? 16.611 6.852 -24.302 1.00 95.25 101 PHE A CA 1
ATOM 781 C C . PHE A 1 101 ? 17.482 7.441 -25.411 1.00 95.25 101 PHE A C 1
ATOM 783 O O . PHE A 1 101 ? 18.703 7.488 -25.289 1.00 95.25 101 PHE A O 1
ATOM 790 N N . VAL A 1 102 ? 16.848 7.951 -26.472 1.00 95.00 102 VAL A N 1
ATOM 791 C CA . VAL A 1 102 ? 17.533 8.491 -27.667 1.00 95.00 102 VAL A CA 1
ATOM 792 C C . VAL A 1 102 ? 18.596 9.542 -27.319 1.00 95.00 102 VAL A C 1
ATOM 794 O O . VAL A 1 102 ? 19.659 9.583 -27.929 1.00 95.00 102 VAL A O 1
ATOM 797 N N . SER A 1 103 ? 18.354 10.377 -26.304 1.00 94.88 103 SER A N 1
ATOM 798 C CA . SER A 1 103 ? 19.339 11.370 -25.854 1.00 94.88 103 SER A CA 1
ATOM 799 C C . SER A 1 103 ? 20.607 10.749 -25.263 1.00 94.88 103 SER A C 1
ATOM 801 O O . SER A 1 103 ? 21.675 11.346 -25.375 1.00 94.88 103 SER A O 1
ATOM 803 N N . GLN A 1 104 ? 20.507 9.577 -24.632 1.00 94.00 104 GLN A N 1
ATOM 804 C CA . GLN A 1 104 ? 21.670 8.854 -24.123 1.00 94.00 104 GLN A CA 1
ATOM 805 C C . GLN A 1 104 ? 22.390 8.093 -25.234 1.00 94.00 104 GLN A C 1
ATOM 807 O O . GLN A 1 104 ? 23.615 8.106 -25.244 1.00 94.00 104 GLN A O 1
ATOM 812 N N . GLU A 1 105 ? 21.665 7.511 -26.194 1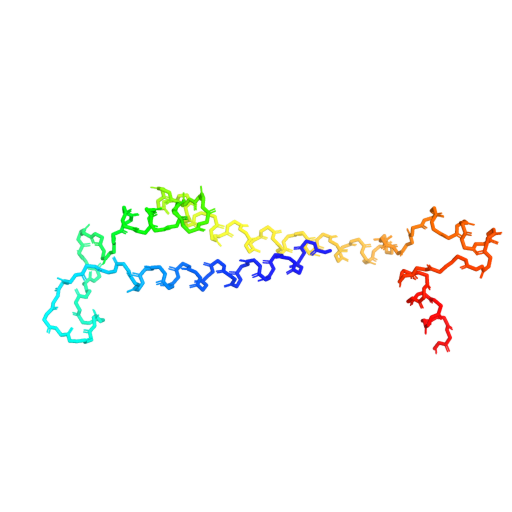.00 91.56 105 GLU A N 1
ATOM 813 C CA . GLU A 1 105 ? 22.283 6.822 -27.338 1.00 91.56 105 GLU A CA 1
ATOM 814 C C . GLU A 1 105 ? 23.087 7.765 -28.235 1.00 91.56 105 GLU A C 1
ATOM 816 O O . GLU A 1 105 ? 24.218 7.455 -28.607 1.00 91.56 105 GLU A O 1
ATOM 821 N N . ILE A 1 106 ? 22.539 8.946 -28.547 1.00 94.06 106 ILE A N 1
AT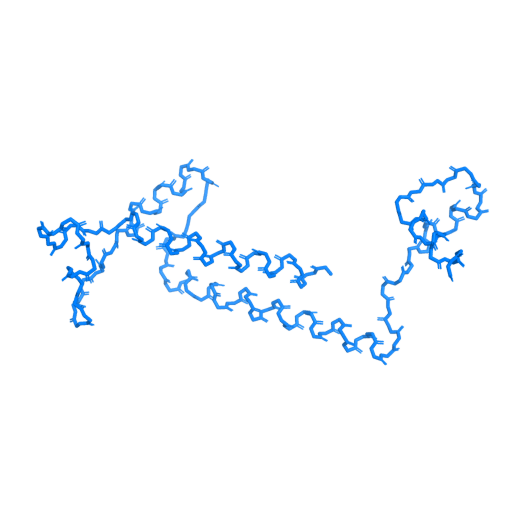OM 822 C CA . ILE A 1 106 ? 23.254 9.959 -29.337 1.00 94.06 106 ILE A CA 1
ATOM 823 C C . ILE A 1 106 ? 24.548 10.353 -28.625 1.00 94.06 106 ILE A C 1
ATOM 825 O O . ILE A 1 106 ? 25.612 10.370 -29.237 1.00 94.06 106 ILE A O 1
ATOM 829 N N . ARG A 1 107 ? 24.480 10.601 -27.313 1.00 93.31 107 ARG A N 1
ATOM 830 C CA . ARG A 1 107 ? 25.653 10.992 -26.532 1.00 93.31 107 ARG A CA 1
ATOM 831 C C . ARG A 1 107 ? 26.704 9.883 -26.456 1.00 93.31 107 ARG A C 1
ATOM 833 O O . ARG A 1 107 ? 27.877 10.187 -26.601 1.00 93.31 107 ARG A O 1
ATOM 840 N N . ALA A 1 108 ? 26.295 8.628 -26.276 1.00 91.19 108 ALA A N 1
ATOM 841 C CA . ALA A 1 108 ? 27.209 7.482 -26.288 1.00 91.19 108 ALA A CA 1
ATOM 842 C C . ALA A 1 108 ? 27.861 7.263 -27.667 1.00 91.19 108 ALA A C 1
ATOM 844 O O . ALA A 1 108 ? 28.979 6.770 -27.760 1.00 91.19 108 ALA A O 1
ATOM 845 N N . THR A 1 109 ? 27.183 7.663 -28.749 1.00 90.62 109 THR A N 1
ATOM 846 C CA . THR A 1 109 ? 27.747 7.613 -30.108 1.00 90.62 109 THR A CA 1
ATOM 847 C C . THR A 1 109 ? 28.786 8.715 -30.338 1.00 90.62 109 THR A C 1
ATOM 849 O O . THR A 1 109 ? 29.763 8.508 -31.056 1.00 90.62 109 THR A O 1
ATOM 852 N N . GLU A 1 110 ? 28.570 9.899 -29.763 1.00 95.38 110 GLU A N 1
ATOM 853 C CA . GLU A 1 110 ? 29.465 11.056 -29.900 1.00 95.38 110 GLU A CA 1
ATOM 854 C C . GLU A 1 110 ? 30.671 11.001 -28.950 1.00 95.38 110 GLU A C 1
ATOM 856 O O . GLU A 1 110 ? 31.740 11.513 -29.287 1.00 95.38 110 GLU A O 1
ATOM 861 N N . ASP A 1 111 ? 30.506 10.387 -27.779 1.00 94.88 111 ASP A N 1
ATOM 862 C CA . ASP A 1 111 ? 31.503 10.303 -26.715 1.00 94.88 111 ASP A CA 1
ATOM 863 C C . ASP A 1 111 ? 31.691 8.834 -26.283 1.00 94.88 111 ASP A C 1
ATOM 865 O O . ASP A 1 111 ? 30.882 8.323 -25.506 1.00 94.88 111 ASP A O 1
ATOM 869 N N . PRO A 1 112 ? 32.743 8.139 -26.761 1.00 88.00 112 PRO A N 1
ATOM 870 C CA . PRO A 1 112 ? 32.977 6.727 -26.453 1.00 88.00 112 PRO A CA 1
ATOM 871 C C . PRO A 1 112 ? 33.387 6.473 -24.994 1.00 88.00 112 PRO A C 1
ATOM 873 O O . PRO A 1 112 ? 33.463 5.319 -24.584 1.00 88.00 112 PRO A O 1
ATOM 876 N N . GLU A 1 113 ? 33.666 7.517 -24.207 1.00 92.69 113 GLU A N 1
ATOM 877 C CA . GLU A 1 113 ? 33.893 7.403 -22.760 1.00 92.69 113 GLU A CA 1
ATOM 878 C C . GLU A 1 113 ? 32.599 7.625 -21.953 1.00 92.69 113 GLU A C 1
ATOM 880 O O . GLU A 1 113 ? 32.589 7.485 -20.726 1.00 92.69 113 GLU A O 1
ATOM 885 N N . PHE A 1 114 ? 31.486 7.979 -22.610 1.00 92.19 114 PHE A N 1
ATOM 886 C CA . PHE A 1 114 ? 30.216 8.215 -21.938 1.00 92.19 114 PHE A CA 1
ATOM 887 C C . PHE A 1 114 ? 29.527 6.907 -21.547 1.00 92.19 114 PHE A C 1
ATOM 889 O O . PHE A 1 114 ? 28.793 6.299 -22.325 1.00 92.19 114 PHE A O 1
ATOM 896 N N . GLU A 1 115 ? 29.674 6.540 -20.278 1.00 91.38 115 GLU A N 1
ATOM 897 C CA . GLU A 1 115 ? 29.052 5.349 -19.711 1.00 91.38 115 GLU A CA 1
ATOM 898 C C . GLU A 1 115 ? 28.003 5.704 -18.646 1.00 91.38 115 GLU A C 1
ATOM 900 O O . GLU A 1 115 ? 28.170 6.590 -17.801 1.00 91.38 115 GLU A O 1
ATOM 905 N N . THR A 1 116 ? 26.879 4.991 -18.673 1.00 93.50 116 THR A N 1
ATOM 906 C CA . THR A 1 116 ? 25.855 5.026 -17.621 1.00 93.50 116 THR A CA 1
ATOM 907 C C . THR A 1 116 ? 25.349 3.612 -17.376 1.00 93.50 116 THR A C 1
ATOM 909 O O . THR A 1 116 ? 25.476 2.757 -18.246 1.00 93.50 116 THR A O 1
ATOM 912 N N . PHE A 1 117 ? 24.680 3.368 -16.244 1.00 93.25 117 PHE A N 1
ATOM 913 C CA . PHE A 1 117 ? 24.047 2.065 -15.989 1.00 93.25 117 PHE A CA 1
ATOM 914 C C . PHE A 1 117 ? 23.089 1.619 -17.105 1.00 93.25 117 PHE A C 1
ATOM 916 O O . PHE A 1 117 ? 22.937 0.423 -17.326 1.00 93.25 117 PHE A O 1
ATOM 923 N N . TYR A 1 118 ? 22.438 2.560 -17.796 1.00 91.62 118 TYR A N 1
ATOM 924 C CA . TYR A 1 118 ? 21.574 2.247 -18.933 1.00 91.62 118 TYR A CA 1
ATOM 925 C C . TYR A 1 118 ? 22.385 1.735 -20.134 1.00 91.62 118 TYR A C 1
ATOM 927 O O . TYR A 1 118 ? 22.064 0.672 -20.659 1.00 91.62 118 TYR A O 1
ATOM 935 N N . ILE A 1 119 ? 23.448 2.452 -20.520 1.00 88.56 119 ILE A N 1
ATOM 936 C CA . ILE A 1 119 ? 24.324 2.076 -21.643 1.00 88.56 119 ILE A CA 1
ATOM 937 C C . ILE A 1 119 ? 25.059 0.763 -21.343 1.00 88.56 119 ILE A C 1
ATOM 939 O O . ILE A 1 119 ? 24.981 -0.163 -22.143 1.00 88.56 119 ILE A O 1
ATOM 943 N N . GLY A 1 120 ? 25.646 0.617 -20.151 1.00 86.06 120 GLY A N 1
ATOM 944 C CA . GLY A 1 120 ? 26.348 -0.612 -19.768 1.00 86.06 120 GLY A CA 1
ATOM 945 C C . GLY A 1 120 ? 25.438 -1.848 -19.758 1.00 86.06 120 GLY A C 1
ATOM 946 O O . GLY A 1 120 ? 25.826 -2.918 -20.216 1.00 86.06 120 GLY A O 1
ATOM 947 N N . PHE A 1 121 ? 24.178 -1.709 -19.324 1.00 82.88 121 PHE A N 1
ATOM 948 C CA . PHE A 1 121 ? 23.203 -2.807 -19.385 1.00 82.88 121 PHE A CA 1
ATOM 949 C C . PHE A 1 121 ? 22.763 -3.151 -20.819 1.00 82.88 121 PHE A C 1
ATOM 951 O O . PHE A 1 121 ? 22.329 -4.275 -21.089 1.00 82.88 121 PHE A O 1
ATOM 958 N N . PHE A 1 122 ? 22.833 -2.187 -21.737 1.00 79.94 122 PHE A N 1
ATOM 959 C CA . PHE A 1 122 ? 22.523 -2.389 -23.147 1.00 79.94 122 PHE A CA 1
ATOM 960 C C . PHE A 1 122 ? 23.657 -3.126 -23.868 1.00 79.94 122 PHE A C 1
ATOM 962 O O . PHE A 1 122 ? 23.398 -4.104 -24.570 1.00 79.94 122 PHE A O 1
ATOM 969 N N . GLU A 1 123 ? 24.904 -2.713 -23.638 1.00 77.25 123 GLU A N 1
ATOM 970 C CA . GLU A 1 123 ? 26.100 -3.343 -24.207 1.00 77.25 123 GLU A CA 1
ATOM 971 C C . GLU A 1 123 ? 26.263 -4.791 -23.729 1.00 77.25 123 GLU A C 1
ATOM 973 O O . GLU A 1 123 ? 26.367 -5.698 -24.555 1.00 77.25 123 GLU A O 1
ATOM 978 N N . GLU A 1 124 ? 26.121 -5.051 -22.422 1.00 75.31 124 GLU A N 1
ATOM 979 C CA . GLU A 1 124 ? 26.199 -6.409 -21.854 1.00 75.31 124 GLU A CA 1
ATOM 980 C C . GLU A 1 124 ? 25.144 -7.368 -22.448 1.00 75.31 124 GLU A C 1
ATOM 982 O O . GLU A 1 124 ? 25.308 -8.590 -22.442 1.00 75.31 124 GLU A O 1
ATOM 987 N N . ARG A 1 125 ? 24.028 -6.832 -22.959 1.00 64.94 125 ARG A N 1
ATOM 988 C CA . ARG A 1 125 ? 22.974 -7.620 -23.605 1.00 64.94 125 ARG A CA 1
ATOM 989 C C . ARG A 1 125 ? 23.262 -7.899 -25.080 1.00 64.94 125 ARG A C 1
ATOM 991 O O . ARG A 1 125 ? 22.835 -8.944 -25.553 1.00 64.94 125 ARG A O 1
ATOM 998 N N . ILE A 1 126 ? 23.922 -6.995 -25.803 1.00 68.00 126 ILE A N 1
ATOM 999 C CA . ILE A 1 126 ? 24.312 -7.223 -27.207 1.00 68.00 126 ILE A CA 1
ATOM 1000 C C . ILE A 1 126 ? 25.438 -8.258 -27.302 1.00 68.00 126 ILE A C 1
ATOM 1002 O O . ILE A 1 126 ? 25.503 -9.006 -28.275 1.00 68.00 126 ILE A O 1
ATOM 1006 N N . GLU A 1 127 ? 26.301 -8.326 -26.290 1.00 63.97 127 GLU A N 1
ATOM 1007 C CA . GLU A 1 127 ? 27.413 -9.281 -26.238 1.00 63.97 127 GLU A CA 1
ATOM 1008 C C . GLU A 1 127 ? 27.002 -10.725 -25.874 1.00 63.97 127 GLU A C 1
ATOM 1010 O O . GLU A 1 127 ? 27.840 -11.628 -25.940 1.00 63.97 127 GLU A O 1
ATOM 1015 N N . ARG A 1 128 ? 25.731 -10.973 -25.522 1.00 51.03 128 ARG A N 1
ATOM 1016 C CA . ARG A 1 128 ? 25.169 -12.317 -25.272 1.00 51.03 128 ARG A CA 1
ATOM 1017 C C . ARG A 1 128 ? 24.276 -12.791 -26.412 1.00 51.03 128 ARG A C 1
ATOM 1019 O O . ARG A 1 128 ? 24.341 -14.006 -26.705 1.00 51.03 128 ARG A O 1
#

Mean predicted aligned error: 5.14 Å

Radius of gyration: 24.02 Å; Cα contacts (8 Å, |Δi|>4): 70; chains: 1; bounding box: 56×28×61 Å

Nearest PDB structures (foldseek):
  8bd3-assembly1_d  TM=9.911E-01  e=1.407E-16  Chlorella ohadii
  8wb4-assembly1_D  TM=9.905E-01  e=3.351E-16  Chroomonas placoidea
  5b5e-as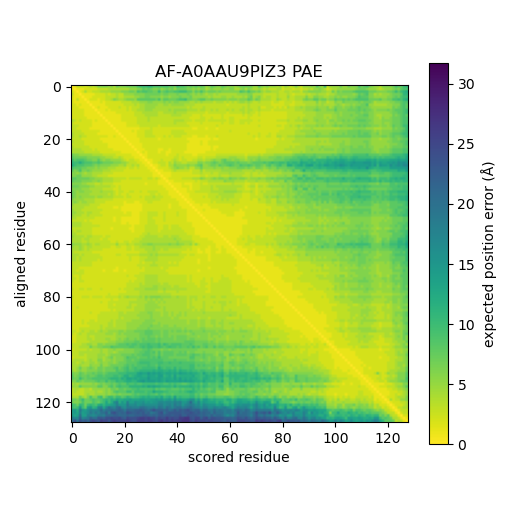sembly1_D  TM=9.924E-01  e=3.794E-16  Thermostichus vulcanus
  8xlp-assembly1_D  TM=9.895E-01  e=4.861E-16  Rhodomonas salina
  4yuu-assembly2_d1  TM=9.894E-01  e=1.901E-15  Cyanidium caldarium

Secondary structure (DSSP, 8-state):
-HHHHHHHHHHHHHHHHHHHHHHTB---SS-SSGGGG--TT-SS-SB-HHHHHHHHHHHHS-----HHHHHHHHHHHHHHHHHHHHHHHHHHHTT------HHHHHHHHH-TT---HHHHHHHHHHT-

Foldseek 3Di:
DLLVVLVVVLVVLVVVVVVLQVVFFDCQDDDPDCPVSDDPPDPDRRGDLPVSQVVCCVVPVGDDNDPVVSVVVSVVSNVVSVVVVVVQVVCVVVVNDPLDDVVLVVVCVVDVVDDDPSVVVVVVVVVD

Solvent-accessible surface area (backbone atoms only — not comparable to full-atom values): 7658 Å² total; per-residue (Å²): 111,65,36,59,60,26,55,56,50,42,55,51,51,52,53,52,52,54,52,48,47,71,75,28,48,62,88,67,55,95,52,95,61,64,79,79,45,65,59,98,84,58,90,70,77,67,42,43,60,67,59,49,24,52,53,32,33,70,77,70,71,52,54,67,88,48,72,69,59,48,54,51,47,66,51,47,50,49,53,51,21,52,53,56,38,50,55,50,52,57,30,49,78,70,70,56,63,94,79,77,59,66,75,56,54,55,46,36,72,76,34,87,82,60,77,46,78,68,55,53,58,50,53,63,56,72,78,105

Organism: NCBI:txid75947

pLDDT: mean 93.55, std 6.97, range [51.03, 98.25]

InterPro domains:
  IPR000484 Photosynthetic reaction centre, L/M [PF00124] (1-118)
  IPR036854 Photosystem II protein D1/D2 superfamily [G3DSA:1.20.85.10] (1-107)
  IPR036854 Photosystem II protein D1/D2 superfamily [SSF81483] (1-119)
  IPR055266 Photosystem II protein D1/D2 [PTHR33149] (1-111)

Sequence (128 aa):
MMGVAGVLGVALLFDIHGAIVENTLFEDGDGANTFCAFNPTQAEETYSMVTANRFWSQIFGVAFSNKRWLHFFILFVPVTVLWMSALGVVGLALNLRAYDFVSQEIRATEDPEFETFYIGFFEERIER